Protein AF-A0A496W1L0-F1 (afdb_monomer_lite)

Secondary structure (DSSP, 8-state):
-----SSTTSSHHHHHHHHHHHHHHHHHHHHHHHSTTTTSTTSHHHHHHHHHHHHHHHHHTTT-TT-----HHHHHHHHHHHHHHHHHHHTT--S-HHHHHHHHHHHHHHHHHHHHHHTT-

Sequence (121 aa):
MGVWGTGNFENDTAADYLSLMTSQIAEEIEEAISHPNEIEPDEFEGVVVLCKLEILYLFAKQHWVGLMLPDSDMIIKWKKEYLFVWDQYMEKSDSKKEYINTRRKVIAKTFDQLIESKNKI

Radius of gyration: 16.58 Å; chains: 1; bounding box: 36×24×51 Å

Foldseek 3Di:
DDDQDPDPLRDPVNLQVQLVVQVVLVVVLVVCLVPLVCLACPHDCVPVSLVSLLVLLVVLVVPGHNHDHDDLVVLVVSLVSSLVSLVVNVVPDPDDPVCSVVVNVVSSVSSVSSSVSVVVD

pLDDT: mean 93.18, std 9.84, range [47.78, 98.62]

Structure (mmCIF, N/CA/C/O backbone):
data_AF-A0A496W1L0-F1
#
_entry.id   AF-A0A496W1L0-F1
#
loop_
_atom_site.group_PDB
_atom_site.id
_atom_site.type_symbol
_atom_site.label_atom_id
_atom_site.label_alt_id
_atom_site.label_comp_id
_atom_site.label_asym_id
_atom_site.label_entity_id
_atom_site.label_seq_id
_atom_site.pdbx_PDB_ins_code
_atom_site.Cartn_x
_atom_site.Cartn_y
_atom_site.Cartn_z
_atom_site.occupancy
_atom_site.B_iso_or_equiv
_atom_site.auth_seq_id
_atom_site.auth_comp_id
_atom_site.auth_asym_id
_atom_site.auth_atom_id
_atom_site.pdbx_PDB_model_num
ATOM 1 N N . MET A 1 1 ? 16.834 -8.374 -29.600 1.00 47.78 1 MET A N 1
ATOM 2 C CA . MET A 1 1 ? 17.627 -7.178 -29.254 1.00 47.78 1 MET A CA 1
ATOM 3 C C . MET A 1 1 ? 16.773 -5.979 -29.635 1.00 47.78 1 MET A C 1
ATOM 5 O O . MET A 1 1 ? 16.747 -5.617 -30.805 1.00 47.78 1 MET A O 1
ATOM 9 N N . GLY A 1 2 ? 15.924 -5.524 -28.709 1.00 53.62 2 GLY A N 1
ATOM 10 C CA . GLY A 1 2 ? 14.960 -4.446 -28.953 1.00 53.62 2 GLY A CA 1
ATOM 11 C C . GLY A 1 2 ? 15.655 -3.089 -29.019 1.00 53.62 2 GLY A C 1
ATOM 12 O O . GLY A 1 2 ? 16.709 -2.904 -28.419 1.00 53.62 2 GLY A O 1
ATOM 13 N N . VAL A 1 3 ? 15.092 -2.168 -29.794 1.00 54.84 3 VAL A N 1
ATOM 14 C CA . VAL A 1 3 ? 15.609 -0.807 -29.959 1.00 54.84 3 VAL A CA 1
ATOM 15 C C . VAL A 1 3 ? 15.455 -0.078 -28.621 1.00 54.84 3 VAL A C 1
ATOM 17 O O . VAL A 1 3 ? 14.330 0.106 -28.166 1.00 54.84 3 VAL A O 1
ATOM 20 N N . TRP A 1 4 ? 16.567 0.285 -27.976 1.00 70.88 4 TRP A N 1
ATOM 21 C CA . TRP A 1 4 ? 16.552 1.131 -26.780 1.00 70.88 4 TRP A CA 1
ATOM 22 C C . TRP A 1 4 ? 15.927 2.481 -27.117 1.00 70.88 4 TRP A C 1
ATOM 24 O O . TRP A 1 4 ? 16.252 3.082 -28.146 1.00 70.88 4 TRP A O 1
ATOM 34 N N . GLY A 1 5 ? 15.016 2.933 -26.263 1.00 81.31 5 GLY A N 1
ATOM 35 C CA . GLY A 1 5 ? 14.425 4.253 -26.397 1.00 81.31 5 GLY A CA 1
ATOM 36 C C . GLY A 1 5 ? 15.321 5.330 -25.784 1.00 81.31 5 GLY A C 1
ATOM 37 O O . GLY A 1 5 ? 16.350 5.046 -25.170 1.00 81.31 5 GLY A O 1
ATOM 38 N N . THR A 1 6 ? 14.962 6.593 -25.991 1.00 88.75 6 THR A N 1
ATOM 39 C CA . THR A 1 6 ? 15.724 7.742 -25.472 1.00 88.75 6 THR A CA 1
ATOM 40 C C . THR A 1 6 ? 15.280 8.168 -24.071 1.00 88.75 6 THR A C 1
ATOM 42 O O . THR A 1 6 ? 15.891 9.058 -23.483 1.00 88.75 6 THR A O 1
ATOM 45 N N . GLY A 1 7 ? 14.192 7.591 -23.555 1.00 88.12 7 GLY A N 1
ATOM 46 C CA . GLY A 1 7 ? 13.637 7.890 -22.240 1.00 88.12 7 GLY A CA 1
ATOM 47 C C . GLY A 1 7 ? 14.362 7.190 -21.087 1.00 88.12 7 GLY A C 1
ATOM 48 O O . GLY A 1 7 ? 14.967 6.134 -21.249 1.00 88.12 7 GLY A O 1
ATOM 49 N N . ASN A 1 8 ? 14.235 7.753 -19.880 1.00 91.75 8 ASN A N 1
ATOM 50 C CA . ASN A 1 8 ? 14.927 7.272 -18.673 1.00 91.75 8 ASN A CA 1
ATOM 51 C C . ASN A 1 8 ? 14.587 5.822 -18.278 1.00 91.75 8 ASN A C 1
ATOM 53 O O . ASN A 1 8 ? 15.385 5.183 -17.603 1.00 91.75 8 ASN A O 1
ATOM 57 N N . PHE A 1 9 ? 13.417 5.320 -18.684 1.00 90.75 9 PHE A N 1
ATOM 58 C CA . PHE A 1 9 ? 12.931 3.966 -18.387 1.00 90.75 9 PHE A CA 1
ATOM 59 C C . PHE A 1 9 ? 12.898 3.058 -19.629 1.00 90.75 9 PHE A C 1
ATOM 61 O O . PHE A 1 9 ? 12.346 1.965 -19.580 1.00 90.75 9 PHE A O 1
ATOM 68 N N . GLU A 1 10 ? 13.474 3.494 -20.756 1.00 89.44 10 GLU A N 1
ATOM 69 C CA . GLU A 1 10 ? 13.451 2.765 -22.036 1.00 89.44 10 GLU A CA 1
ATOM 70 C C . GLU A 1 10 ? 14.753 1.974 -22.285 1.00 89.44 10 GLU A C 1
ATOM 72 O O . GLU A 1 10 ? 15.228 1.850 -23.418 1.00 89.44 10 GLU A O 1
ATOM 77 N N . ASN A 1 11 ? 15.346 1.446 -21.210 1.00 89.50 11 ASN A N 1
ATOM 78 C CA . ASN A 1 11 ? 16.538 0.600 -21.230 1.00 89.50 11 ASN A CA 1
ATOM 79 C C . ASN A 1 11 ? 16.456 -0.477 -20.135 1.00 89.50 11 ASN A C 1
ATOM 81 O O . ASN A 1 11 ? 15.938 -0.223 -19.047 1.00 89.50 11 ASN A O 1
ATOM 85 N N . ASP A 1 12 ? 17.023 -1.651 -20.411 1.00 91.12 12 ASP A N 1
ATOM 86 C CA . ASP A 1 12 ? 16.983 -2.825 -19.532 1.00 91.12 12 ASP A CA 1
ATOM 87 C C . ASP A 1 12 ? 17.531 -2.544 -18.123 1.00 91.12 12 ASP A C 1
ATOM 89 O O . ASP A 1 12 ? 16.927 -2.958 -17.142 1.00 91.12 12 ASP A O 1
ATOM 93 N N . THR A 1 13 ? 18.604 -1.756 -17.980 1.00 93.06 13 THR A N 1
ATOM 94 C CA . THR A 1 13 ? 19.145 -1.408 -16.651 1.00 93.06 13 THR A CA 1
ATOM 95 C C . THR A 1 13 ? 18.150 -0.601 -15.814 1.00 93.06 13 THR A C 1
ATOM 97 O O . THR A 1 13 ? 18.079 -0.770 -14.597 1.00 93.06 13 THR A O 1
ATOM 100 N N . ALA A 1 14 ? 17.361 0.269 -16.450 1.00 92.88 14 ALA A N 1
ATOM 101 C CA . ALA A 1 14 ? 16.313 1.009 -15.755 1.00 92.88 14 ALA A CA 1
ATOM 102 C C . ALA A 1 14 ? 15.142 0.092 -15.372 1.00 92.88 14 ALA A C 1
ATOM 104 O O . ALA A 1 14 ? 14.594 0.242 -14.281 1.00 92.88 14 ALA A O 1
ATOM 105 N N . ALA A 1 15 ? 14.797 -0.875 -16.229 1.00 92.56 15 ALA A N 1
ATOM 106 C CA . ALA A 1 15 ? 13.783 -1.885 -15.935 1.00 92.56 15 ALA A CA 1
ATOM 107 C C . ALA A 1 15 ? 14.202 -2.796 -14.765 1.00 92.56 15 ALA A C 1
ATOM 109 O O . ALA A 1 15 ? 13.408 -3.009 -13.850 1.00 92.56 15 ALA A O 1
ATOM 110 N N . ASP A 1 16 ? 15.456 -3.258 -14.737 1.00 94.50 16 ASP A N 1
ATOM 111 C CA . ASP A 1 16 ? 16.009 -4.067 -13.642 1.00 94.50 16 ASP A CA 1
ATOM 112 C C . ASP A 1 16 ? 15.990 -3.300 -12.314 1.00 94.50 16 ASP A C 1
ATOM 114 O O . ASP A 1 16 ? 15.566 -3.820 -11.279 1.00 94.50 16 ASP A O 1
ATOM 118 N N . TYR A 1 17 ? 16.407 -2.030 -12.343 1.00 95.25 17 TYR A N 1
ATOM 119 C CA . TYR A 1 17 ? 16.378 -1.172 -11.163 1.00 95.25 17 TYR A CA 1
ATOM 120 C C . TYR A 1 17 ? 14.949 -0.931 -10.660 1.00 95.25 17 TYR A C 1
ATOM 122 O O . TYR A 1 17 ? 14.698 -1.008 -9.456 1.00 95.25 17 TYR A O 1
ATOM 130 N N . LEU A 1 18 ? 14.002 -0.677 -11.570 1.00 95.00 18 LEU A N 1
ATOM 131 C CA . LEU A 1 18 ? 12.594 -0.495 -11.220 1.00 95.00 18 LEU A CA 1
ATOM 132 C C . LEU A 1 18 ? 12.000 -1.771 -10.610 1.00 95.00 18 LEU A C 1
ATOM 134 O O . LEU A 1 18 ? 11.281 -1.688 -9.612 1.00 95.00 18 LEU A O 1
ATOM 138 N N . SER A 1 19 ? 12.348 -2.940 -11.153 1.00 94.88 19 SER A N 1
ATOM 139 C CA . SER A 1 19 ? 11.937 -4.244 -10.625 1.00 94.88 19 SER A CA 1
ATOM 140 C C . SER A 1 19 ? 12.421 -4.435 -9.194 1.00 94.88 19 SER A C 1
ATOM 142 O O . SER A 1 19 ? 11.627 -4.769 -8.314 1.00 94.88 19 SER A O 1
ATOM 144 N N . LEU A 1 20 ? 13.706 -4.173 -8.938 1.00 96.56 20 LEU A N 1
ATOM 145 C CA . LEU A 1 20 ? 14.291 -4.295 -7.604 1.00 96.56 20 LEU A CA 1
ATOM 146 C C . LEU A 1 20 ? 13.623 -3.342 -6.606 1.00 96.56 20 LEU A C 1
ATOM 148 O O . LEU A 1 20 ? 13.172 -3.775 -5.550 1.00 96.56 20 LEU A O 1
ATOM 152 N N . MET A 1 21 ? 13.517 -2.058 -6.960 1.00 97.19 21 MET A N 1
ATOM 153 C CA . MET A 1 21 ? 12.919 -1.040 -6.095 1.00 97.19 21 MET A CA 1
ATOM 154 C C . MET A 1 21 ? 11.470 -1.385 -5.732 1.00 97.19 21 MET A C 1
ATOM 156 O O . MET A 1 21 ? 11.078 -1.290 -4.574 1.00 97.19 21 MET A O 1
ATOM 160 N N . THR A 1 22 ? 10.659 -1.773 -6.716 1.00 96.44 22 THR A N 1
ATOM 161 C CA . THR A 1 22 ? 9.228 -2.035 -6.492 1.00 96.44 22 THR A CA 1
ATOM 162 C C . THR A 1 22 ? 8.979 -3.332 -5.734 1.00 96.44 22 THR A C 1
ATOM 164 O O . THR A 1 22 ? 8.076 -3.374 -4.897 1.00 96.44 22 THR A O 1
ATOM 167 N N . SER A 1 23 ? 9.836 -4.338 -5.930 1.00 96.19 23 SER A N 1
ATOM 168 C CA . SER A 1 23 ? 9.833 -5.563 -5.124 1.00 96.19 23 SER A CA 1
ATOM 169 C C . SER A 1 23 ? 10.204 -5.273 -3.668 1.00 96.19 23 SER A C 1
ATOM 171 O O . SER A 1 23 ? 9.499 -5.715 -2.769 1.00 96.19 23 SER A O 1
ATOM 173 N N . GLN A 1 24 ? 11.225 -4.446 -3.423 1.00 97.75 24 GLN A N 1
ATOM 174 C CA . GLN A 1 24 ? 11.603 -4.054 -2.063 1.00 97.75 24 GLN A CA 1
ATOM 175 C C . GLN A 1 24 ? 10.470 -3.300 -1.348 1.00 97.75 24 GLN A C 1
ATOM 177 O O . GLN A 1 24 ? 10.153 -3.602 -0.203 1.00 97.75 24 GLN A O 1
ATOM 182 N N . ILE A 1 25 ? 9.801 -2.360 -2.028 1.00 98.12 25 ILE A N 1
ATOM 183 C CA . ILE A 1 25 ? 8.644 -1.653 -1.450 1.00 98.12 25 ILE A CA 1
ATOM 184 C C . ILE A 1 25 ? 7.529 -2.644 -1.079 1.00 98.12 25 ILE A C 1
ATOM 186 O O . ILE A 1 25 ? 6.889 -2.491 -0.040 1.00 98.12 25 ILE A O 1
ATOM 190 N N . ALA A 1 26 ? 7.278 -3.652 -1.918 1.00 97.38 26 ALA A N 1
ATOM 191 C CA . ALA A 1 26 ? 6.291 -4.689 -1.637 1.00 97.38 26 ALA A CA 1
ATOM 192 C C . ALA A 1 26 ? 6.661 -5.546 -0.415 1.00 97.38 26 ALA A C 1
ATOM 194 O O . ALA A 1 26 ? 5.790 -5.827 0.407 1.00 97.38 26 ALA A O 1
ATOM 195 N N . GLU A 1 27 ? 7.931 -5.931 -0.286 1.00 97.94 27 GLU A N 1
ATOM 196 C CA . GLU A 1 27 ? 8.450 -6.677 0.866 1.00 97.94 27 GLU A CA 1
ATOM 197 C C . GLU A 1 27 ? 8.311 -5.869 2.161 1.00 97.94 27 GLU A C 1
ATOM 199 O O . GLU A 1 27 ? 7.784 -6.383 3.144 1.00 97.94 27 GLU A O 1
ATOM 204 N N . GLU A 1 28 ? 8.671 -4.582 2.138 1.00 98.25 28 GLU A N 1
ATOM 205 C CA . GLU A 1 28 ? 8.510 -3.678 3.284 1.00 98.25 28 GLU A CA 1
ATOM 206 C C . GLU A 1 28 ? 7.036 -3.507 3.698 1.00 98.25 28 GLU A C 1
ATOM 208 O O . GLU A 1 28 ? 6.742 -3.326 4.879 1.00 98.25 28 GLU A O 1
ATOM 213 N N . ILE A 1 29 ? 6.091 -3.547 2.747 1.00 98.31 29 ILE A N 1
ATOM 214 C CA . ILE A 1 29 ? 4.652 -3.525 3.059 1.00 98.31 29 ILE A CA 1
ATOM 215 C C . ILE A 1 29 ? 4.215 -4.840 3.722 1.00 98.31 29 ILE A C 1
ATOM 217 O O . ILE A 1 29 ? 3.495 -4.789 4.720 1.00 98.31 29 ILE A O 1
ATOM 221 N N . GLU A 1 30 ? 4.613 -6.001 3.185 1.00 98.19 30 GLU A N 1
ATOM 222 C CA . GLU A 1 30 ? 4.280 -7.303 3.794 1.00 98.19 30 GLU A CA 1
ATOM 223 C C . GLU A 1 30 ? 4.833 -7.382 5.218 1.00 98.19 30 GLU A C 1
ATOM 225 O O . GLU A 1 30 ? 4.107 -7.775 6.131 1.00 98.19 30 GLU A O 1
ATOM 230 N N . GLU A 1 31 ? 6.092 -6.981 5.412 1.00 98.31 31 GLU A N 1
ATOM 231 C CA . GLU A 1 31 ? 6.750 -7.001 6.715 1.00 98.31 31 GLU A CA 1
ATOM 232 C C . GLU A 1 31 ? 5.993 -6.135 7.724 1.00 98.31 31 GLU A C 1
ATOM 234 O O . GLU A 1 31 ? 5.600 -6.642 8.775 1.00 98.31 31 GLU A O 1
ATOM 239 N N . ALA A 1 32 ? 5.686 -4.880 7.387 1.00 98.31 32 ALA A N 1
ATOM 240 C CA . ALA A 1 32 ? 4.919 -3.999 8.265 1.00 98.31 32 ALA A CA 1
ATOM 241 C C . ALA A 1 32 ? 3.539 -4.587 8.611 1.00 98.31 32 ALA A C 1
ATOM 243 O O . ALA A 1 32 ? 3.145 -4.644 9.774 1.00 98.31 32 ALA A O 1
ATOM 244 N N . ILE A 1 33 ? 2.800 -5.088 7.615 1.00 97.81 33 ILE A N 1
ATOM 245 C CA . ILE A 1 33 ? 1.456 -5.651 7.829 1.00 97.81 33 ILE A CA 1
ATOM 246 C C . ILE A 1 33 ? 1.494 -6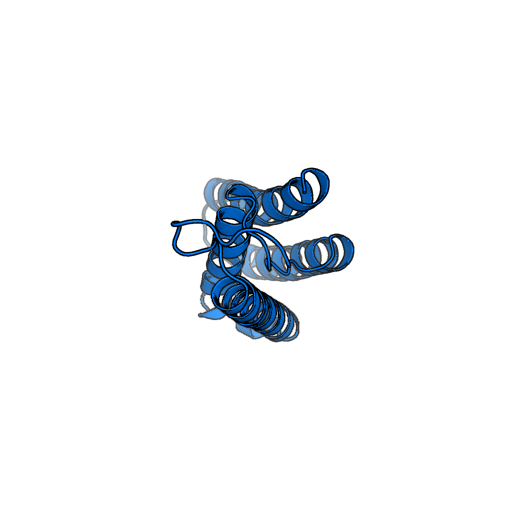.943 8.655 1.00 97.81 33 ILE A C 1
ATOM 248 O O . ILE A 1 33 ? 0.533 -7.246 9.365 1.00 97.81 33 ILE A O 1
ATOM 252 N N . SER A 1 34 ? 2.598 -7.691 8.609 1.00 97.81 34 SER A N 1
ATOM 253 C CA . SER A 1 34 ? 2.791 -8.877 9.447 1.00 97.81 34 SER A CA 1
ATOM 254 C C . SER A 1 34 ? 2.971 -8.556 10.940 1.00 97.81 34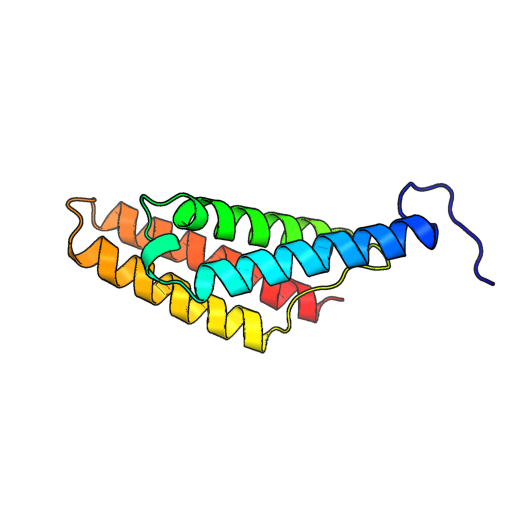 SER A C 1
ATOM 256 O O . SER A 1 34 ? 2.832 -9.456 11.772 1.00 97.81 34 SER A O 1
ATOM 258 N N . HIS A 1 35 ? 3.182 -7.280 11.288 1.00 97.56 35 HIS A N 1
ATOM 259 C CA . HIS A 1 35 ? 3.316 -6.776 12.653 1.00 97.56 35 HIS A CA 1
ATOM 260 C C . HIS A 1 35 ? 2.185 -5.778 12.981 1.00 97.56 35 HIS A C 1
ATOM 262 O O . HIS A 1 35 ? 2.378 -4.568 12.881 1.00 97.56 35 HIS A O 1
ATOM 268 N N . PRO A 1 36 ? 0.999 -6.243 13.434 1.00 95.62 36 PRO A N 1
ATOM 269 C CA . PRO A 1 36 ? -0.180 -5.391 13.638 1.00 95.62 36 PRO A CA 1
ATOM 270 C C . PRO A 1 36 ? 0.046 -4.142 14.495 1.00 95.62 36 PRO A C 1
ATOM 272 O O . PRO A 1 36 ? -0.567 -3.113 14.235 1.00 95.62 36 PRO A O 1
ATOM 275 N N . ASN A 1 37 ? 0.932 -4.223 15.490 1.00 96.38 37 ASN A N 1
ATOM 276 C CA . ASN A 1 37 ? 1.240 -3.093 16.364 1.00 96.38 37 ASN A CA 1
ATOM 277 C C . ASN A 1 37 ? 1.998 -1.977 15.626 1.00 96.38 37 ASN A C 1
ATOM 279 O O . ASN A 1 37 ? 1.847 -0.825 15.988 1.00 96.38 37 ASN A O 1
ATOM 283 N N . GLU A 1 38 ? 2.800 -2.288 14.602 1.00 97.06 38 GLU A N 1
ATOM 284 C CA . GLU A 1 38 ? 3.586 -1.284 13.862 1.00 97.06 38 GLU A CA 1
ATOM 285 C C . GLU A 1 38 ? 2.727 -0.487 12.871 1.00 97.06 38 GLU A C 1
ATOM 287 O O . GLU A 1 38 ? 3.064 0.640 12.503 1.00 97.06 38 GLU A O 1
ATOM 292 N N . ILE A 1 39 ? 1.596 -1.059 12.451 1.00 98.19 39 ILE A N 1
ATOM 293 C CA . ILE A 1 39 ? 0.641 -0.422 11.537 1.00 98.19 39 ILE A CA 1
ATOM 294 C C . ILE A 1 39 ? -0.523 0.263 12.264 1.00 98.19 39 ILE A C 1
ATOM 296 O O . ILE A 1 39 ? -1.509 0.643 11.622 1.00 98.19 39 ILE A O 1
ATOM 300 N N . GLU A 1 40 ? -0.428 0.439 13.584 1.00 97.62 40 GLU A N 1
ATOM 301 C CA . GLU A 1 40 ? -1.380 1.270 14.317 1.00 97.62 40 GLU A CA 1
ATOM 302 C C . GLU A 1 40 ? -1.338 2.729 13.807 1.00 97.62 40 GLU A C 1
ATOM 304 O O . GLU A 1 40 ? -0.294 3.213 13.373 1.00 97.62 40 GLU A O 1
ATOM 309 N N . PRO A 1 41 ? -2.468 3.461 13.790 1.00 96.19 41 PRO A N 1
ATOM 310 C CA . PRO A 1 41 ? -2.565 4.788 13.171 1.00 96.19 41 PRO A CA 1
ATOM 311 C C . PRO A 1 41 ? -1.621 5.878 13.701 1.00 96.19 41 PRO A C 1
ATOM 313 O O . PRO A 1 41 ? -1.439 6.888 13.017 1.00 96.19 41 PRO A O 1
ATOM 316 N N . ASP A 1 42 ? -1.097 5.731 14.914 1.00 94.94 42 ASP A N 1
ATOM 317 C CA . ASP A 1 42 ? -0.118 6.616 15.552 1.00 94.94 42 ASP A CA 1
ATOM 318 C C . ASP A 1 42 ? 1.334 6.150 15.387 1.00 94.94 42 ASP A C 1
ATOM 320 O O . ASP A 1 42 ? 2.254 6.891 15.743 1.00 94.94 42 ASP A O 1
ATOM 324 N N . GLU A 1 43 ? 1.543 4.985 14.783 1.00 97.88 43 GLU A N 1
ATOM 325 C CA . GLU A 1 43 ? 2.854 4.437 14.474 1.00 97.88 43 GLU A CA 1
ATOM 326 C C . GLU A 1 43 ? 3.323 4.820 13.066 1.00 97.88 43 GLU A C 1
ATOM 328 O O . GLU A 1 43 ? 2.557 5.216 12.178 1.00 97.88 43 GLU A O 1
ATOM 333 N N . PHE A 1 44 ? 4.636 4.717 12.849 1.00 97.56 44 PHE A N 1
ATOM 334 C CA . PHE A 1 44 ? 5.265 5.136 11.597 1.00 97.56 44 PHE A CA 1
ATOM 335 C C . PHE A 1 44 ? 4.745 4.347 10.387 1.00 97.56 44 PHE A C 1
ATOM 337 O O . PHE A 1 44 ? 4.334 4.947 9.386 1.00 97.56 44 PHE A O 1
ATOM 344 N N . GLU A 1 45 ? 4.712 3.015 10.473 1.00 98.00 45 GLU A N 1
ATOM 345 C CA . GLU A 1 45 ? 4.229 2.178 9.368 1.00 98.00 45 GLU A CA 1
ATOM 346 C C . GLU A 1 45 ? 2.712 2.313 9.170 1.00 98.00 45 GLU A C 1
ATOM 348 O O . GLU A 1 45 ? 2.226 2.223 8.038 1.00 98.00 45 GLU A O 1
ATOM 353 N N . GLY A 1 46 ? 1.973 2.694 10.218 1.00 96.31 46 GLY A N 1
ATOM 354 C CA . GLY A 1 46 ? 0.574 3.109 10.125 1.00 96.31 46 GLY A CA 1
ATOM 355 C C . GLY A 1 46 ? 0.342 4.271 9.158 1.00 96.31 46 GLY A C 1
ATOM 356 O O . GLY A 1 46 ? -0.730 4.384 8.569 1.00 96.31 46 GLY A O 1
ATOM 357 N N . VAL A 1 47 ? 1.343 5.110 8.896 1.00 96.44 47 VAL A N 1
ATOM 358 C CA . VAL A 1 47 ? 1.261 6.165 7.874 1.00 96.44 47 VAL A CA 1
ATOM 359 C C . VAL A 1 47 ? 1.925 5.727 6.571 1.00 96.44 47 VAL A C 1
ATOM 361 O O . VAL A 1 47 ? 1.372 5.926 5.484 1.00 96.44 47 VAL A O 1
ATOM 364 N N . VAL A 1 48 ? 3.115 5.138 6.667 1.00 98.12 48 VAL A N 1
ATOM 365 C CA . VAL A 1 48 ? 4.005 4.933 5.522 1.00 98.12 48 VAL A CA 1
ATOM 366 C C . VAL A 1 48 ? 3.556 3.800 4.603 1.00 98.12 48 VAL A C 1
ATOM 368 O O . VAL A 1 48 ? 3.728 3.931 3.390 1.00 98.12 48 VAL A O 1
ATOM 371 N N . VAL A 1 49 ? 2.891 2.757 5.110 1.00 98.25 49 VAL A N 1
ATOM 372 C CA . VAL A 1 49 ? 2.332 1.678 4.272 1.00 98.25 49 VAL A CA 1
ATOM 373 C C . VAL A 1 49 ? 1.403 2.233 3.187 1.00 98.25 49 VAL A C 1
ATOM 375 O O . VAL A 1 49 ? 1.494 1.847 2.020 1.00 98.25 49 VAL A O 1
ATOM 378 N N . LEU A 1 50 ? 0.548 3.200 3.531 1.00 98.31 50 LEU A N 1
ATOM 379 C CA . LEU A 1 50 ? -0.370 3.818 2.570 1.00 98.31 50 LEU A CA 1
ATOM 380 C C . LEU A 1 50 ? 0.372 4.650 1.518 1.00 98.31 50 LEU A C 1
ATOM 382 O O . LEU A 1 50 ? -0.008 4.631 0.348 1.00 98.31 50 LEU A O 1
ATOM 386 N N . CYS A 1 51 ? 1.447 5.336 1.915 1.00 98.19 51 CYS A N 1
ATOM 387 C CA . CYS A 1 51 ? 2.311 6.076 0.996 1.00 98.19 51 CYS A CA 1
ATOM 388 C C . CYS A 1 51 ? 3.030 5.133 0.022 1.00 98.19 51 CYS A C 1
ATOM 390 O O . CYS A 1 51 ? 3.021 5.381 -1.183 1.00 98.19 51 CYS A O 1
ATOM 392 N N . LYS A 1 52 ? 3.609 4.034 0.527 1.00 98.31 52 LYS A N 1
ATOM 393 C CA . LYS A 1 52 ? 4.263 2.987 -0.274 1.00 98.31 52 LYS A CA 1
ATOM 394 C C . LYS A 1 52 ? 3.289 2.418 -1.323 1.00 98.31 52 LYS A C 1
ATOM 396 O O . LYS A 1 52 ? 3.623 2.363 -2.506 1.00 98.31 52 LYS A O 1
ATOM 401 N N . LEU A 1 53 ? 2.052 2.097 -0.926 1.00 98.06 53 LEU A N 1
ATOM 402 C CA . LEU A 1 53 ? 0.997 1.628 -1.840 1.00 98.06 53 LEU A CA 1
ATOM 403 C C . LEU A 1 53 ? 0.633 2.659 -2.916 1.00 98.06 53 LEU A C 1
ATOM 405 O O . LEU A 1 53 ? 0.493 2.307 -4.089 1.00 98.06 53 LEU A O 1
ATOM 409 N N . GLU A 1 54 ? 0.484 3.931 -2.540 1.00 97.75 54 GLU A N 1
ATOM 410 C CA . GLU A 1 54 ? 0.159 4.993 -3.494 1.00 97.75 54 GLU A CA 1
ATOM 411 C C . GLU A 1 54 ? 1.306 5.239 -4.487 1.00 97.75 54 GLU A C 1
ATOM 413 O O . GLU A 1 54 ? 1.047 5.425 -5.676 1.00 97.75 54 GLU A O 1
ATOM 418 N N . ILE A 1 55 ? 2.567 5.140 -4.051 1.00 97.50 55 ILE A N 1
ATOM 419 C CA . ILE A 1 55 ? 3.745 5.189 -4.932 1.00 97.50 55 ILE A CA 1
ATOM 420 C C . ILE A 1 55 ? 3.708 4.049 -5.959 1.00 97.50 55 ILE A C 1
ATOM 422 O O . ILE A 1 55 ? 3.848 4.309 -7.156 1.00 97.50 55 ILE A O 1
ATOM 426 N N . LEU A 1 56 ? 3.458 2.807 -5.525 1.00 96.81 56 LEU A N 1
ATOM 427 C CA . LEU A 1 56 ? 3.339 1.664 -6.440 1.00 96.81 56 LEU A CA 1
ATOM 428 C C . LEU A 1 56 ? 2.216 1.872 -7.464 1.00 96.81 56 LEU A C 1
ATOM 430 O O . LEU A 1 56 ? 2.408 1.625 -8.655 1.00 96.81 56 LEU A O 1
ATOM 434 N N . TYR A 1 57 ? 1.066 2.389 -7.028 1.00 96.12 57 TYR A N 1
ATOM 435 C CA . TYR A 1 57 ? -0.041 2.715 -7.926 1.00 96.12 57 TYR A CA 1
ATOM 436 C C . TYR A 1 57 ? 0.341 3.806 -8.939 1.00 96.12 57 TYR A C 1
ATOM 438 O O . TYR A 1 57 ? 0.017 3.701 -10.124 1.00 96.12 57 TYR A O 1
ATOM 446 N N . LEU A 1 58 ? 1.057 4.849 -8.513 1.00 95.94 58 LEU A N 1
ATOM 447 C CA . LEU A 1 58 ? 1.518 5.911 -9.408 1.00 95.94 58 LEU A CA 1
ATOM 448 C C . LEU A 1 58 ? 2.506 5.397 -10.461 1.00 95.94 58 LEU A C 1
ATOM 450 O O . LEU A 1 58 ? 2.422 5.833 -11.612 1.00 95.94 58 LEU A O 1
ATOM 454 N N . PHE A 1 59 ? 3.383 4.453 -10.108 1.00 94.38 59 PHE A N 1
ATOM 455 C CA . PHE A 1 59 ? 4.253 3.774 -11.072 1.00 94.38 59 PHE A CA 1
ATOM 456 C C . PHE A 1 59 ? 3.465 2.878 -12.031 1.00 94.38 59 PHE A C 1
ATOM 458 O O . PHE A 1 59 ? 3.705 2.929 -13.238 1.00 94.38 59 PHE A O 1
ATOM 465 N N . ALA A 1 60 ? 2.460 2.147 -11.539 1.00 92.75 60 ALA A N 1
ATOM 466 C CA . ALA A 1 60 ? 1.584 1.311 -12.366 1.00 92.75 60 ALA A CA 1
ATOM 467 C C . ALA A 1 60 ? 0.914 2.089 -13.507 1.00 92.75 60 ALA A C 1
ATOM 469 O O . ALA A 1 60 ? 0.766 1.578 -14.615 1.00 92.75 60 ALA A O 1
ATOM 470 N N . LYS A 1 61 ? 0.574 3.361 -13.275 1.00 93.31 61 LYS A N 1
ATOM 471 C CA . LYS A 1 61 ? -0.032 4.232 -14.292 1.00 93.31 61 LYS A CA 1
ATOM 472 C C . LYS A 1 61 ? 0.903 4.646 -15.428 1.00 93.31 61 LYS A C 1
ATOM 474 O O . LYS A 1 61 ? 0.412 5.157 -16.431 1.00 93.31 61 LYS A O 1
ATOM 479 N N . GLN A 1 62 ? 2.216 4.508 -15.264 1.00 92.25 62 GLN A N 1
ATOM 480 C CA . GLN A 1 62 ? 3.181 4.939 -16.278 1.00 92.25 62 GLN A CA 1
ATOM 481 C C . GLN A 1 62 ? 3.429 3.882 -17.354 1.00 92.25 62 GLN A C 1
ATOM 483 O O . GLN A 1 62 ? 3.991 4.209 -18.395 1.00 92.25 62 GLN A O 1
ATOM 488 N N . HIS A 1 63 ? 3.006 2.633 -17.121 1.00 86.56 63 HIS A N 1
ATOM 489 C CA . HIS A 1 63 ? 3.226 1.510 -18.038 1.00 86.56 63 HIS A CA 1
ATOM 490 C C . HIS A 1 63 ? 4.711 1.299 -18.403 1.00 86.56 63 HIS A C 1
ATOM 492 O O . HIS A 1 63 ? 5.037 0.902 -19.521 1.00 86.56 63 HIS A O 1
ATOM 498 N N . TRP A 1 64 ? 5.623 1.580 -17.463 1.00 89.88 64 TRP A N 1
ATOM 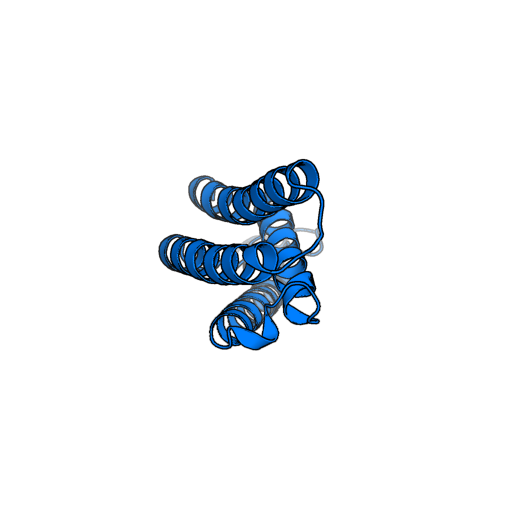499 C CA . TRP A 1 64 ? 7.053 1.315 -17.629 1.00 89.88 64 TRP A CA 1
ATOM 500 C C . TRP A 1 64 ? 7.360 -0.184 -17.561 1.00 89.88 64 TRP A C 1
ATOM 502 O O . TRP A 1 64 ? 6.753 -0.927 -16.788 1.00 89.88 64 TRP A O 1
ATOM 512 N N . VAL A 1 65 ? 8.340 -0.618 -18.355 1.00 87.50 65 VAL A N 1
ATOM 513 C CA . VAL A 1 65 ? 8.853 -1.993 -18.329 1.00 87.50 65 VAL A CA 1
ATOM 514 C C . VAL A 1 65 ? 9.633 -2.227 -17.032 1.00 87.50 65 VAL A C 1
ATOM 516 O O . VAL A 1 65 ? 10.332 -1.336 -16.557 1.00 87.50 65 VAL A O 1
ATOM 519 N N . GLY A 1 66 ? 9.521 -3.432 -16.465 1.00 87.38 66 GLY A N 1
ATOM 520 C CA . GLY A 1 66 ? 10.236 -3.826 -15.245 1.00 87.38 66 GLY A CA 1
ATOM 521 C C . GLY A 1 66 ? 9.498 -3.516 -13.944 1.00 87.38 66 GLY A C 1
ATOM 522 O O . GLY A 1 66 ? 10.021 -3.789 -12.875 1.00 87.38 66 GLY A O 1
ATOM 523 N N . LEU A 1 67 ? 8.279 -2.976 -13.993 1.00 90.69 67 LEU A N 1
ATOM 524 C CA . LEU A 1 67 ? 7.477 -2.791 -12.788 1.00 90.69 67 LEU A CA 1
ATOM 525 C C . LEU A 1 67 ? 7.010 -4.145 -12.223 1.00 90.69 67 LEU A C 1
ATOM 527 O O . LEU A 1 67 ? 6.262 -4.865 -12.885 1.00 90.69 67 LEU A O 1
ATOM 531 N N . MET A 1 68 ? 7.387 -4.451 -10.980 1.00 90.31 68 MET A N 1
ATOM 532 C CA . MET A 1 68 ? 6.933 -5.640 -10.259 1.00 90.31 68 MET A CA 1
ATOM 533 C C . MET A 1 68 ? 5.921 -5.236 -9.189 1.00 90.31 68 MET A C 1
ATOM 535 O O . MET A 1 68 ? 6.249 -4.539 -8.233 1.00 90.31 68 MET A O 1
ATOM 539 N N . LEU A 1 69 ? 4.666 -5.657 -9.363 1.00 92.75 69 LEU A N 1
ATOM 540 C CA . LEU A 1 69 ? 3.587 -5.359 -8.421 1.00 92.75 69 LEU A CA 1
ATOM 541 C C . LEU A 1 69 ? 3.163 -6.608 -7.635 1.00 92.75 69 LEU A C 1
ATOM 543 O O . LEU A 1 69 ? 2.981 -7.662 -8.258 1.00 92.75 69 LEU A O 1
ATOM 547 N N . PRO A 1 70 ? 2.880 -6.468 -6.323 1.00 93.88 70 PRO A N 1
ATOM 548 C CA . PRO A 1 70 ? 2.234 -7.487 -5.492 1.00 93.88 70 PRO A CA 1
ATOM 549 C C . PRO A 1 70 ? 1.043 -8.165 -6.165 1.00 93.88 70 PRO A C 1
ATOM 551 O O . PRO A 1 70 ? 0.286 -7.522 -6.892 1.00 93.88 70 PRO A O 1
ATOM 554 N N . ASP A 1 71 ? 0.815 -9.451 -5.918 1.00 93.88 71 ASP A N 1
ATOM 555 C CA . ASP A 1 71 ? -0.389 -10.129 -6.408 1.00 93.88 71 ASP A CA 1
ATOM 556 C C . ASP A 1 71 ? -1.672 -9.552 -5.820 1.00 93.88 71 ASP A C 1
ATOM 558 O O . ASP A 1 71 ? -1.715 -9.138 -4.664 1.00 93.88 71 ASP A O 1
ATOM 562 N N . SER A 1 72 ? -2.740 -9.522 -6.624 1.00 95.12 72 SER A N 1
ATOM 563 C CA . SER A 1 72 ? -4.019 -8.936 -6.209 1.00 95.12 72 SER A CA 1
ATOM 564 C C . SER A 1 72 ? -4.555 -9.602 -4.942 1.00 95.12 72 SER A C 1
ATOM 566 O O . SER A 1 72 ? -5.020 -8.906 -4.045 1.00 95.12 72 SER A O 1
ATOM 568 N N . ASP A 1 73 ? -4.414 -10.924 -4.822 1.00 96.31 73 ASP A N 1
ATOM 569 C CA . ASP A 1 73 ? -4.808 -11.672 -3.623 1.00 96.31 73 ASP A CA 1
ATOM 570 C C . ASP A 1 73 ? -3.997 -11.254 -2.387 1.00 96.31 73 ASP A C 1
ATOM 572 O O . ASP A 1 73 ? -4.544 -11.145 -1.287 1.00 96.31 73 ASP A O 1
ATOM 576 N N . MET A 1 74 ? -2.710 -10.946 -2.572 1.00 96.94 74 MET A N 1
ATOM 577 C CA . MET A 1 74 ? -1.841 -10.431 -1.514 1.00 96.94 74 MET A CA 1
ATOM 578 C C . MET A 1 74 ? -2.284 -9.030 -1.078 1.00 96.94 74 MET A C 1
ATOM 580 O O . MET A 1 74 ? -2.488 -8.793 0.110 1.00 96.94 74 MET A O 1
ATOM 584 N N . ILE A 1 75 ? -2.570 -8.133 -2.027 1.00 98.00 75 ILE A N 1
ATOM 585 C CA . ILE A 1 75 ? -3.072 -6.780 -1.728 1.00 98.00 75 ILE A CA 1
ATOM 586 C C . ILE A 1 75 ? -4.448 -6.839 -1.039 1.00 98.00 75 ILE A C 1
AT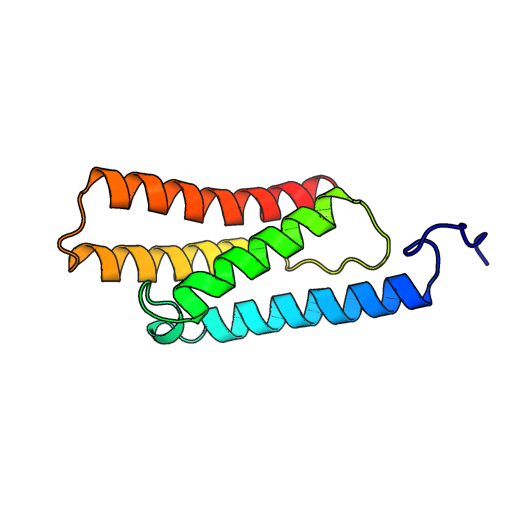OM 588 O O . ILE A 1 75 ? -4.724 -6.059 -0.127 1.00 98.00 75 ILE A O 1
ATOM 592 N N . ILE A 1 76 ? -5.319 -7.776 -1.429 1.00 98.25 76 ILE A N 1
ATOM 593 C CA . ILE A 1 76 ? -6.620 -7.999 -0.778 1.00 98.25 76 ILE A CA 1
ATOM 594 C C . ILE A 1 76 ? -6.429 -8.449 0.675 1.00 98.25 76 ILE A C 1
ATOM 596 O O . ILE A 1 76 ? -7.122 -7.949 1.568 1.00 98.25 76 ILE A O 1
ATOM 600 N N . LYS A 1 77 ? -5.483 -9.362 0.929 1.00 98.31 77 LYS A N 1
ATOM 601 C CA . LYS A 1 77 ? -5.122 -9.793 2.286 1.00 98.31 77 LYS A CA 1
ATOM 602 C C . LYS A 1 77 ? -4.606 -8.610 3.108 1.00 98.31 77 LYS A C 1
ATOM 604 O O . LYS A 1 77 ? -5.128 -8.361 4.191 1.00 98.31 77 LYS A O 1
ATOM 609 N N . TRP A 1 78 ? -3.673 -7.831 2.567 1.00 98.50 78 TRP A N 1
ATOM 610 C CA . TRP A 1 78 ? -3.142 -6.622 3.203 1.00 98.50 78 TRP A CA 1
ATOM 611 C C . TRP A 1 78 ? -4.218 -5.611 3.565 1.00 98.50 78 TRP A C 1
ATOM 613 O O . TRP A 1 78 ? -4.279 -5.146 4.700 1.00 98.50 78 TRP A O 1
ATOM 623 N N . LYS A 1 79 ? -5.118 -5.319 2.620 1.00 98.62 79 LYS A N 1
ATOM 624 C CA . LYS A 1 79 ? -6.253 -4.421 2.836 1.00 98.62 79 LYS A CA 1
ATOM 625 C C . LYS A 1 79 ? -7.087 -4.867 4.032 1.00 98.62 79 LYS A C 1
ATOM 627 O O . LYS A 1 79 ? -7.521 -4.033 4.824 1.00 98.62 79 LYS A O 1
ATOM 632 N N . LYS A 1 80 ? -7.348 -6.172 4.139 1.00 98.62 80 LYS A N 1
ATOM 633 C CA . LYS A 1 80 ? -8.147 -6.744 5.223 1.00 98.62 80 LYS A CA 1
ATOM 634 C C . LYS A 1 80 ? -7.453 -6.579 6.575 1.00 98.62 80 LYS A C 1
ATOM 636 O O . LYS A 1 80 ? -8.103 -6.094 7.496 1.00 98.62 80 LYS A O 1
ATOM 641 N N . GLU A 1 81 ? -6.179 -6.950 6.680 1.00 98.56 81 GLU A N 1
ATOM 642 C CA . GLU A 1 81 ? -5.409 -6.844 7.931 1.00 98.56 81 GLU A CA 1
ATOM 643 C C . GLU A 1 81 ? -5.254 -5.382 8.369 1.00 98.56 81 GLU A C 1
ATOM 645 O O . GLU A 1 81 ? -5.573 -5.026 9.502 1.00 98.56 81 GLU A O 1
ATOM 650 N N . TYR A 1 82 ? -4.883 -4.499 7.442 1.00 98.62 82 TYR A N 1
ATOM 651 C CA . TYR A 1 82 ? -4.696 -3.084 7.740 1.00 98.62 82 TYR A CA 1
ATOM 652 C C . TYR A 1 82 ? -6.005 -2.409 8.185 1.00 98.62 82 TYR A C 1
ATOM 654 O O . TYR A 1 82 ? -6.034 -1.676 9.173 1.00 98.62 82 TYR A O 1
ATOM 662 N N . LEU A 1 83 ? -7.123 -2.670 7.491 1.00 98.56 83 LEU A N 1
ATOM 663 C CA . LEU A 1 83 ? -8.426 -2.136 7.904 1.00 98.56 83 LEU A CA 1
ATOM 664 C C . LEU A 1 83 ? -8.895 -2.714 9.241 1.00 98.56 83 LEU A C 1
ATOM 666 O O . LEU A 1 83 ? -9.567 -2.007 9.986 1.00 98.56 83 LEU A O 1
ATOM 670 N N . PHE A 1 84 ? -8.551 -3.966 9.548 1.00 98.50 84 PHE A N 1
ATOM 671 C CA . PHE A 1 84 ? -8.864 -4.567 10.839 1.00 98.50 84 PHE A CA 1
ATOM 672 C C . PHE A 1 84 ? -8.141 -3.841 11.982 1.00 98.50 84 PHE A C 1
ATOM 674 O O . PHE A 1 84 ? -8.799 -3.448 12.946 1.00 98.50 84 PHE A O 1
ATOM 681 N N . VAL A 1 85 ? -6.834 -3.587 11.850 1.00 98.38 85 VAL A N 1
ATOM 682 C CA . VAL A 1 85 ? -6.065 -2.811 12.843 1.00 98.38 85 VAL A CA 1
ATOM 683 C C . VAL A 1 85 ? -6.616 -1.391 12.978 1.00 98.38 85 VAL A C 1
ATOM 685 O O . VAL A 1 85 ? -6.879 -0.936 14.091 1.00 98.38 85 VAL A O 1
ATOM 688 N N . TRP A 1 86 ? -6.877 -0.716 11.854 1.00 98.19 86 TRP A N 1
ATOM 689 C CA . TRP A 1 86 ? -7.491 0.614 11.852 1.00 98.19 86 TRP A CA 1
ATOM 690 C C . TRP A 1 86 ? -8.820 0.633 12.619 1.00 98.19 86 TRP A C 1
ATOM 692 O O . TRP A 1 86 ? -9.028 1.497 13.469 1.00 98.19 86 TRP A O 1
ATOM 702 N N . ASP A 1 87 ? -9.721 -0.314 12.338 1.00 98.00 87 ASP A N 1
ATOM 703 C CA . ASP A 1 87 ? -11.037 -0.376 12.975 1.00 98.00 87 ASP A CA 1
ATOM 704 C C . ASP A 1 87 ? -10.911 -0.624 14.489 1.00 98.00 87 ASP A C 1
ATOM 706 O O . ASP A 1 87 ? -11.539 0.085 15.276 1.00 98.00 87 ASP A O 1
ATOM 710 N N . GLN A 1 88 ? -10.042 -1.551 14.906 1.00 97.62 88 GLN A N 1
ATOM 711 C CA . GLN A 1 88 ? -9.785 -1.849 16.321 1.00 97.62 88 GLN A CA 1
ATOM 712 C C . GLN A 1 88 ? -9.179 -0.668 17.086 1.00 97.62 88 GLN A C 1
ATOM 714 O O . GLN A 1 88 ? -9.555 -0.412 18.233 1.00 97.62 88 GLN A O 1
ATOM 719 N N . TYR A 1 89 ? -8.264 0.076 16.466 1.00 97.12 89 TYR A N 1
ATOM 720 C CA . TYR A 1 89 ? -7.698 1.272 17.082 1.00 97.12 89 TYR A CA 1
ATOM 721 C C . TYR A 1 89 ? -8.754 2.381 17.196 1.00 97.12 89 TYR A C 1
ATOM 723 O O . TYR A 1 89 ? -8.899 3.024 18.238 1.00 97.12 89 TYR A O 1
ATOM 731 N N . MET A 1 90 ? -9.545 2.591 16.139 1.00 96.31 90 MET A N 1
ATOM 732 C CA . MET A 1 90 ? -10.552 3.652 16.101 1.00 96.31 90 MET A CA 1
ATOM 733 C C . MET A 1 90 ? -11.729 3.416 17.054 1.00 96.31 90 MET A C 1
ATOM 735 O O . MET A 1 90 ? -12.320 4.393 17.508 1.00 96.31 90 MET A O 1
ATOM 739 N N . GLU A 1 91 ? -12.044 2.168 17.421 1.00 94.94 91 GLU A N 1
ATOM 740 C CA . GLU A 1 91 ? -13.027 1.856 18.476 1.00 94.94 91 GLU A CA 1
ATOM 741 C C . GLU A 1 91 ? -12.684 2.506 19.826 1.00 94.94 91 GLU A C 1
ATOM 743 O O . GLU A 1 91 ? -13.585 2.827 20.603 1.00 94.94 91 GLU A O 1
ATOM 748 N N . LYS A 1 92 ? -11.392 2.726 20.095 1.00 93.88 92 LYS A N 1
ATOM 749 C CA . LYS A 1 92 ? -10.880 3.332 21.333 1.00 93.88 92 LYS A CA 1
ATOM 750 C C . LYS A 1 92 ? -10.560 4.823 21.183 1.00 93.88 92 LYS A C 1
ATOM 752 O O . LYS A 1 92 ? -10.147 5.453 22.152 1.00 93.88 92 LYS A O 1
ATOM 757 N N . SER A 1 93 ? -10.713 5.384 19.984 1.00 92.06 93 SER A N 1
ATOM 758 C CA . SER A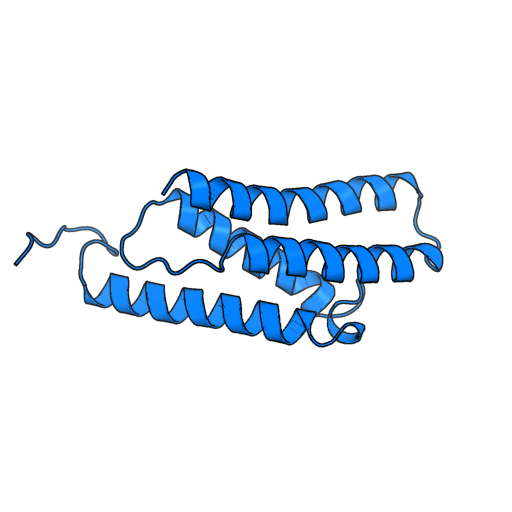 1 93 ? -10.347 6.768 19.683 1.00 92.06 93 SER A CA 1
ATOM 759 C C . SER A 1 93 ? -11.484 7.742 20.003 1.00 92.06 93 SER A C 1
ATOM 761 O O . SER A 1 93 ? -12.635 7.511 19.636 1.00 92.06 93 SER A O 1
ATOM 763 N N . ASP A 1 94 ? -11.144 8.908 20.558 1.00 92.50 94 ASP A N 1
ATOM 764 C CA . ASP A 1 94 ? -12.072 10.041 20.734 1.00 92.50 94 ASP A CA 1
ATOM 765 C C . ASP A 1 94 ? -12.344 10.817 19.425 1.00 92.50 94 ASP A C 1
ATOM 767 O O . ASP A 1 94 ? -12.994 11.869 19.408 1.00 92.50 94 ASP A O 1
ATOM 771 N N . SER A 1 95 ? -11.831 10.321 18.295 1.00 92.94 95 SER A N 1
ATOM 772 C CA . SER A 1 95 ? -12.007 10.938 16.984 1.00 92.94 95 SER A CA 1
ATOM 773 C C . SER A 1 95 ? -13.478 11.012 16.562 1.00 92.94 95 SER A C 1
ATOM 775 O O . SER A 1 95 ? -14.304 10.139 16.831 1.00 92.94 95 SER A O 1
ATOM 777 N N . LYS A 1 96 ? -13.825 12.056 15.801 1.00 95.50 96 LYS A N 1
ATOM 778 C CA . LYS A 1 96 ? -15.182 12.213 15.256 1.00 95.50 96 LYS A CA 1
ATOM 779 C C . LYS A 1 96 ? -15.521 11.048 14.317 1.00 95.50 96 LYS A C 1
ATOM 781 O O . LYS A 1 96 ? -14.772 10.770 13.383 1.00 95.50 96 LYS A O 1
ATOM 786 N N . LYS A 1 97 ? -16.712 10.454 14.471 1.00 94.25 97 LYS A N 1
ATOM 787 C CA . LYS A 1 97 ? -17.213 9.358 13.609 1.00 94.25 97 LYS A CA 1
ATOM 788 C C . LYS A 1 97 ? -17.131 9.669 12.110 1.00 94.25 97 LYS A C 1
ATOM 790 O O . LYS A 1 97 ? -16.840 8.790 11.307 1.00 94.25 97 LYS A O 1
ATOM 795 N N . GLU A 1 98 ? -17.377 10.920 11.727 1.00 96.25 98 GLU A N 1
ATOM 796 C CA . GLU A 1 98 ? -17.263 11.371 10.337 1.00 96.25 98 GLU A CA 1
ATOM 797 C C . GLU A 1 98 ? -15.830 11.257 9.798 1.00 96.25 98 GLU A C 1
ATOM 799 O O . GLU A 1 98 ? -15.634 10.768 8.684 1.00 96.25 98 GLU A O 1
ATOM 804 N N . TYR A 1 99 ? -14.834 11.647 10.600 1.00 96.25 99 TYR A N 1
ATOM 805 C CA . TYR A 1 99 ? -13.424 11.501 10.248 1.00 96.25 99 TYR A CA 1
ATOM 806 C C . TYR A 1 99 ? -13.057 10.024 10.093 1.00 96.25 99 TYR A C 1
ATOM 808 O O . TYR A 1 99 ? -12.524 9.649 9.052 1.00 96.25 99 TYR A O 1
ATOM 816 N N . ILE A 1 100 ? -13.426 9.182 11.067 1.00 96.44 100 ILE A N 1
ATOM 817 C CA . ILE A 1 100 ? -13.147 7.736 11.045 1.00 96.44 100 ILE A CA 1
ATOM 818 C C . ILE A 1 100 ? -13.701 7.108 9.760 1.00 96.44 100 ILE A C 1
ATOM 820 O O . ILE A 1 100 ? -12.968 6.472 9.004 1.00 96.44 100 ILE A O 1
ATOM 824 N N . ASN A 1 101 ? -14.977 7.359 9.455 1.00 97.31 101 ASN A N 1
ATOM 825 C CA . ASN A 1 101 ? -15.634 6.816 8.267 1.00 97.31 101 ASN A CA 1
ATOM 826 C C . ASN A 1 101 ? -15.018 7.333 6.961 1.00 97.31 101 ASN A C 1
ATOM 828 O O . ASN A 1 101 ? -14.885 6.581 5.994 1.00 97.31 101 ASN A O 1
ATOM 832 N N . THR A 1 102 ? -14.653 8.615 6.910 1.00 98.12 102 THR A N 1
ATOM 833 C CA . THR A 1 102 ? -14.054 9.223 5.715 1.00 98.12 102 THR A CA 1
ATOM 834 C C . THR A 1 102 ? -12.649 8.686 5.482 1.00 98.12 102 THR A C 1
ATOM 836 O O . THR A 1 102 ? -12.333 8.249 4.376 1.00 98.12 102 THR A O 1
ATOM 839 N N . ARG A 1 103 ? -11.817 8.643 6.525 1.00 97.88 103 ARG A N 1
ATOM 840 C CA . ARG A 1 103 ? -10.443 8.154 6.432 1.00 97.88 103 ARG A CA 1
ATOM 841 C C . ARG A 1 103 ? -10.399 6.668 6.091 1.00 97.88 103 ARG A C 1
ATOM 843 O O . ARG A 1 103 ? -9.656 6.294 5.187 1.00 97.88 103 ARG A O 1
ATOM 850 N N . ARG A 1 104 ? -11.268 5.851 6.693 1.00 98.00 104 ARG A N 1
ATOM 851 C CA . ARG A 1 104 ? -11.406 4.425 6.356 1.00 98.00 104 ARG A CA 1
ATOM 852 C C . ARG A 1 104 ? -11.721 4.199 4.872 1.00 98.00 104 ARG A C 1
ATOM 854 O O . ARG A 1 104 ? -11.169 3.289 4.260 1.00 98.00 104 ARG A O 1
ATOM 861 N N . LYS A 1 105 ? -12.573 5.039 4.263 1.00 98.44 105 LYS A N 1
ATOM 862 C CA . LYS A 1 105 ? -12.861 4.983 2.814 1.00 98.44 105 LYS A CA 1
ATOM 863 C C . LYS A 1 105 ? -11.646 5.342 1.964 1.00 98.44 105 LYS A C 1
ATOM 865 O O . LYS A 1 105 ? -11.437 4.707 0.937 1.00 98.44 105 LYS A O 1
ATOM 870 N N . VAL A 1 106 ? -10.864 6.342 2.377 1.00 98.38 106 VAL A N 1
ATOM 871 C CA . VAL A 1 106 ? -9.618 6.714 1.685 1.00 98.38 106 VAL A CA 1
ATOM 872 C C . VAL A 1 106 ? -8.631 5.551 1.720 1.00 98.38 106 VAL A C 1
ATOM 874 O O . VAL A 1 106 ? -8.155 5.154 0.665 1.00 98.38 106 VAL A O 1
ATOM 877 N N . ILE A 1 107 ? -8.411 4.955 2.896 1.00 98.50 107 ILE A N 1
ATOM 878 C CA . ILE A 1 107 ? -7.546 3.779 3.070 1.00 98.50 107 ILE A CA 1
ATOM 879 C C . ILE A 1 107 ? -7.988 2.652 2.136 1.00 98.50 107 ILE A C 1
ATOM 881 O O . ILE A 1 107 ? -7.205 2.183 1.317 1.00 98.50 107 ILE A O 1
ATOM 885 N N . ALA A 1 108 ? -9.265 2.258 2.203 1.00 98.56 108 ALA A N 1
ATOM 886 C CA . ALA A 1 108 ? -9.794 1.188 1.365 1.00 98.56 108 ALA A CA 1
ATOM 887 C C . ALA A 1 108 ? -9.591 1.471 -0.133 1.00 98.56 108 ALA A C 1
ATOM 889 O O . ALA A 1 108 ? -9.175 0.577 -0.868 1.00 98.56 108 ALA A O 1
ATOM 890 N N . LYS A 1 109 ? -9.827 2.719 -0.557 1.00 98.31 109 LYS A N 1
ATOM 891 C CA . LYS A 1 109 ? -9.646 3.156 -1.941 1.00 98.31 109 LYS A CA 1
ATOM 892 C C . LYS A 1 109 ? -8.189 3.054 -2.400 1.00 98.31 109 LYS A C 1
ATOM 894 O O . LYS A 1 109 ? -7.974 2.662 -3.541 1.00 98.31 109 LYS A O 1
ATOM 899 N N . THR A 1 110 ? -7.210 3.369 -1.551 1.00 98.25 110 THR A N 1
ATOM 900 C CA . THR A 1 110 ? -5.782 3.250 -1.898 1.00 98.25 110 THR A CA 1
ATOM 901 C C . THR A 1 110 ? -5.420 1.814 -2.289 1.00 98.25 110 THR A C 1
ATOM 903 O O . THR A 1 110 ? -4.797 1.603 -3.328 1.00 98.25 110 THR A O 1
ATOM 906 N N . PHE A 1 111 ? -5.882 0.818 -1.525 1.00 98.31 111 PHE A N 1
ATOM 907 C CA . PHE A 1 111 ? -5.701 -0.595 -1.883 1.00 98.31 111 PHE A CA 1
ATOM 908 C C . PHE A 1 111 ? -6.449 -0.965 -3.173 1.00 98.31 111 PHE A C 1
ATOM 910 O O . PH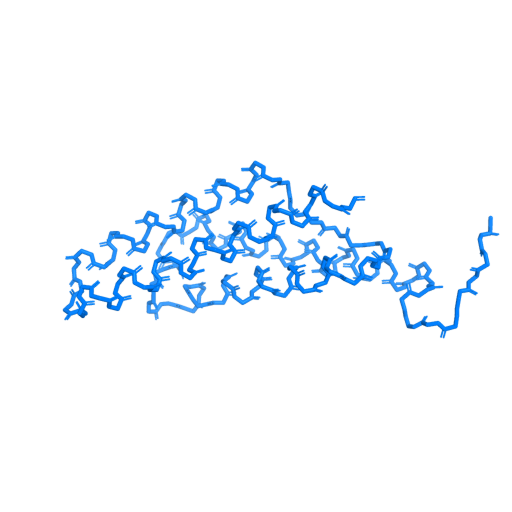E A 1 111 ? -5.876 -1.599 -4.058 1.00 98.31 111 PHE A O 1
ATOM 917 N N . ASP A 1 112 ? -7.711 -0.540 -3.302 1.00 97.88 112 ASP A N 1
ATOM 918 C CA . ASP A 1 112 ? -8.544 -0.854 -4.472 1.00 97.88 112 ASP A CA 1
ATOM 919 C C . ASP A 1 112 ? -7.942 -0.314 -5.775 1.00 97.88 112 ASP A C 1
ATOM 921 O O . ASP A 1 112 ? -7.935 -1.006 -6.790 1.00 97.88 112 ASP A O 1
ATOM 925 N N . GLN A 1 113 ? -7.362 0.887 -5.744 1.00 95.88 113 GLN A N 1
ATOM 926 C CA . GLN A 1 113 ? -6.713 1.484 -6.910 1.00 95.88 113 GLN A CA 1
ATOM 927 C C . GLN A 1 113 ? -5.509 0.672 -7.398 1.00 95.88 113 GLN A C 1
ATOM 929 O O . GLN A 1 113 ? -5.338 0.504 -8.609 1.00 95.88 113 GLN A O 1
ATOM 934 N N . LEU A 1 114 ? -4.697 0.141 -6.480 1.00 95.38 114 LEU A N 1
ATOM 935 C CA . LEU A 1 114 ? -3.564 -0.706 -6.845 1.00 95.38 114 LEU A CA 1
ATOM 936 C C . LEU A 1 114 ? -4.043 -2.046 -7.428 1.00 95.38 114 LEU A C 1
ATOM 938 O O . LEU A 1 114 ? -3.555 -2.456 -8.482 1.00 95.38 114 LEU A O 1
ATOM 942 N N . ILE A 1 115 ? -5.061 -2.670 -6.824 1.00 95.62 115 ILE A N 1
ATOM 943 C CA . ILE A 1 115 ? -5.685 -3.904 -7.340 1.00 95.62 115 ILE A CA 1
ATOM 944 C C . ILE A 1 115 ? -6.217 -3.685 -8.764 1.00 95.62 115 ILE A C 1
ATOM 946 O O . ILE A 1 115 ? -5.936 -4.467 -9.671 1.00 95.62 115 ILE A O 1
ATOM 950 N N . GLU A 1 116 ? -6.956 -2.598 -8.990 1.00 92.44 116 GLU A N 1
ATOM 951 C CA . GLU A 1 116 ? -7.515 -2.271 -10.302 1.00 92.44 116 GLU A CA 1
ATOM 952 C C . GLU A 1 116 ? -6.441 -1.978 -11.354 1.00 92.44 116 GLU A C 1
ATOM 954 O O . GLU A 1 116 ? -6.644 -2.292 -12.530 1.00 92.44 116 GLU A O 1
ATOM 959 N N . SER A 1 117 ? -5.308 -1.382 -10.964 1.00 87.38 117 SER A N 1
ATOM 960 C CA . SER A 1 117 ? -4.217 -1.106 -11.904 1.00 87.38 117 SER A CA 1
ATOM 961 C C . SER A 1 117 ? -3.572 -2.376 -12.458 1.00 87.38 117 SER A C 1
ATOM 963 O O . SER A 1 117 ? -3.201 -2.375 -13.629 1.00 87.38 117 SER A O 1
ATOM 965 N N . LYS A 1 118 ? -3.542 -3.485 -11.701 1.00 76.25 118 LYS A N 1
ATOM 966 C CA . LYS A 1 118 ? -3.045 -4.775 -12.216 1.00 76.25 118 LYS A CA 1
ATOM 967 C C . LYS A 1 118 ? -3.939 -5.386 -13.289 1.00 76.25 118 LYS A C 1
ATOM 969 O O . LYS A 1 118 ? -3.435 -6.088 -14.149 1.00 76.25 118 LYS A O 1
ATOM 974 N N . ASN A 1 119 ? -5.238 -5.089 -13.294 1.00 61.69 119 ASN A N 1
ATOM 975 C CA . ASN A 1 119 ? -6.152 -5.590 -14.329 1.00 61.69 119 ASN A CA 1
ATOM 976 C C . ASN A 1 119 ? -6.029 -4.834 -15.668 1.00 61.69 119 ASN A C 1
ATOM 978 O O . ASN A 1 119 ? -6.729 -5.167 -16.623 1.00 61.69 119 ASN A O 1
ATOM 982 N N . LYS A 1 120 ? -5.217 -3.770 -15.720 1.00 56.75 120 LYS A N 1
ATOM 983 C CA . LYS A 1 120 ? -5.048 -2.890 -16.890 1.00 56.75 120 LYS A CA 1
ATOM 984 C C . LYS A 1 120 ? -3.641 -2.942 -17.495 1.00 56.75 120 LYS A C 1
ATOM 986 O O . LYS A 1 120 ? -3.400 -2.227 -18.467 1.00 56.75 120 LYS A O 1
ATOM 991 N N . ILE A 1 121 ? -2.741 -3.721 -16.899 1.00 53.12 121 ILE A N 1
ATOM 992 C CA . ILE A 1 121 ? -1.386 -4.010 -17.390 1.00 53.12 121 ILE A CA 1
ATOM 993 C C . ILE A 1 121 ? -1.438 -5.370 -18.083 1.00 53.12 121 ILE A C 1
ATOM 995 O O . ILE A 1 121 ? -0.861 -5.473 -19.185 1.00 53.12 121 ILE A O 1
#